Protein AF-A0AAW6YNE5-F1 (afdb_monomer)

Organism: NCBI:txid197614

Secondary structure (DSSP, 8-state):
-HHHHHHH-TT--EEE--TTHHHHHHHHHTTTSS-EEE-TTHHHHHHHHHHT-SS-PPPSSS--TT-TT-TT------HHHHHH-----TT-

Structure (mmCIF, N/CA/C/O backbone):
data_AF-A0AAW6YNE5-F1
#
_entry.id   AF-A0AAW6YNE5-F1
#
loop_
_atom_site.group_PDB
_atom_site.id
_atom_site.type_symbol
_atom_site.label_atom_id
_atom_site.label_alt_id
_atom_site.label_comp_id
_atom_site.label_asym_id
_atom_site.label_entity_id
_atom_site.label_seq_id
_atom_site.pdbx_PDB_ins_code
_atom_site.Cartn_x
_atom_site.Cartn_y
_atom_site.Cartn_z
_atom_site.occupancy
_atom_site.B_iso_or_equiv
_atom_site.auth_seq_id
_atom_site.auth_comp_id
_atom_site.auth_asym_id
_atom_site.auth_atom_id
_atom_site.pdbx_PDB_model_num
ATOM 1 N N . ILE A 1 1 ? -0.547 7.213 11.445 1.00 92.44 1 ILE A N 1
ATOM 2 C CA . ILE A 1 1 ? -1.178 6.322 10.437 1.00 92.44 1 ILE A CA 1
ATOM 3 C C . ILE A 1 1 ? -2.477 5.709 10.963 1.00 92.44 1 ILE A C 1
ATOM 5 O O . ILE A 1 1 ? -3.521 6.024 10.415 1.00 92.44 1 ILE A O 1
ATOM 9 N N . GLU A 1 2 ? -2.474 4.931 12.051 1.00 96.31 2 GLU A N 1
ATOM 10 C CA . GLU A 1 2 ? -3.699 4.274 12.565 1.00 96.31 2 GLU A CA 1
ATOM 11 C C . GLU A 1 2 ? -4.876 5.216 12.838 1.00 96.31 2 GLU A C 1
ATOM 13 O O . GLU A 1 2 ? -6.005 4.917 12.466 1.00 96.31 2 GLU A O 1
ATOM 18 N N . ALA A 1 3 ? -4.622 6.379 13.447 1.00 95.81 3 ALA A N 1
ATOM 19 C CA . ALA A 1 3 ? -5.663 7.377 13.686 1.00 95.81 3 ALA A CA 1
ATOM 20 C C . ALA A 1 3 ? -6.307 7.880 12.380 1.00 95.81 3 ALA A C 1
ATOM 22 O O . ALA A 1 3 ? -7.518 8.068 12.339 1.00 95.81 3 ALA A O 1
ATOM 23 N N . ALA A 1 4 ? -5.517 8.049 11.313 1.00 95.19 4 ALA A N 1
ATOM 24 C CA . ALA A 1 4 ? -6.031 8.439 10.002 1.00 95.19 4 ALA A CA 1
ATOM 25 C C . ALA A 1 4 ? -6.898 7.321 9.404 1.00 95.19 4 ALA A C 1
ATOM 27 O O . ALA A 1 4 ? -8.024 7.579 8.994 1.00 95.19 4 ALA A O 1
ATOM 28 N N . ILE A 1 5 ? -6.440 6.063 9.475 1.00 96.38 5 ILE A N 1
ATOM 29 C CA . ILE A 1 5 ? -7.237 4.898 9.052 1.00 96.38 5 ILE A CA 1
ATOM 30 C C . ILE A 1 5 ? -8.576 4.870 9.802 1.00 96.38 5 ILE A C 1
ATOM 32 O O . ILE A 1 5 ? -9.635 4.753 9.198 1.00 96.38 5 ILE A O 1
ATOM 36 N N . LEU A 1 6 ? -8.566 5.036 11.124 1.00 96.69 6 LEU A N 1
ATOM 37 C CA . LEU A 1 6 ? -9.786 5.003 11.934 1.00 96.69 6 LEU A CA 1
ATOM 38 C C . LEU A 1 6 ? -10.786 6.117 11.591 1.00 96.69 6 LEU A C 1
ATOM 40 O O . LEU A 1 6 ? -11.989 5.900 11.739 1.00 96.69 6 LEU A O 1
ATOM 44 N N . ASN A 1 7 ? -10.315 7.269 11.117 1.00 95.88 7 ASN A N 1
ATOM 45 C CA . ASN A 1 7 ? -11.184 8.364 10.693 1.00 95.88 7 ASN A CA 1
ATOM 46 C C . ASN A 1 7 ? -11.798 8.117 9.306 1.00 95.88 7 ASN A C 1
ATOM 48 O O . ASN A 1 7 ? -12.964 8.451 9.104 1.00 95.88 7 ASN A O 1
ATOM 52 N N . GLU A 1 8 ? -11.057 7.469 8.401 1.00 94.69 8 GLU A N 1
ATOM 53 C CA . GLU A 1 8 ? -11.394 7.409 6.969 1.00 94.69 8 GLU A CA 1
ATOM 54 C C . GLU A 1 8 ? -11.874 6.027 6.474 1.00 94.69 8 GLU A C 1
ATOM 56 O O . GLU A 1 8 ? -12.486 5.929 5.417 1.00 94.69 8 GLU A O 1
ATOM 61 N N . HIS A 1 9 ? -11.670 4.937 7.226 1.00 93.88 9 HIS A N 1
ATOM 62 C CA . HIS A 1 9 ? -11.935 3.559 6.758 1.00 93.88 9 HIS A CA 1
ATOM 63 C C . HIS A 1 9 ? -13.408 3.199 6.497 1.00 93.88 9 HIS A C 1
ATOM 65 O O . HIS A 1 9 ? -13.684 2.093 6.033 1.00 93.88 9 HIS A O 1
ATOM 71 N N . LYS A 1 10 ? -14.378 4.043 6.866 1.00 93.06 10 LYS A N 1
ATOM 72 C CA . LYS A 1 10 ? -15.795 3.643 6.877 1.00 93.06 10 LYS A CA 1
ATOM 73 C C . LYS A 1 10 ? -16.276 3.262 5.475 1.00 93.06 10 LYS A C 1
ATOM 75 O O . LYS A 1 10 ? -16.400 4.120 4.607 1.00 93.06 10 LYS A O 1
ATOM 80 N N . GLY A 1 11 ? -16.613 1.984 5.290 1.00 92.19 11 GLY A N 1
ATOM 81 C CA . GLY A 1 11 ? -17.058 1.439 4.004 1.00 92.19 11 GLY A CA 1
ATOM 82 C C . GLY A 1 11 ? -15.930 1.176 3.000 1.00 92.19 11 GLY A C 1
ATOM 83 O O . GLY A 1 11 ? -16.223 0.877 1.844 1.00 92.19 11 GLY A O 1
ATOM 84 N N . ALA A 1 12 ? -14.668 1.273 3.422 1.00 93.44 12 ALA A N 1
ATOM 85 C CA . ALA A 1 12 ? -13.498 1.025 2.593 1.00 93.44 12 ALA A CA 1
ATOM 86 C C . ALA A 1 12 ? -12.805 -0.292 2.969 1.00 93.44 12 ALA A C 1
ATOM 88 O O . ALA A 1 12 ? -12.743 -0.686 4.134 1.00 93.44 12 ALA A O 1
ATOM 89 N N . LEU A 1 13 ? -12.222 -0.944 1.964 1.00 96.19 13 LEU A N 1
ATOM 90 C CA . LEU A 1 13 ? -11.200 -1.965 2.160 1.00 96.19 13 LEU A CA 1
ATOM 91 C C . LEU A 1 13 ? -9.856 -1.265 2.377 1.00 96.19 13 LEU A C 1
ATOM 93 O O . LEU A 1 13 ? -9.416 -0.510 1.512 1.00 96.19 13 LEU A O 1
ATOM 97 N N . VAL A 1 14 ? -9.187 -1.530 3.498 1.00 97.06 14 VAL A N 1
ATOM 98 C CA . VAL A 1 14 ? -7.872 -0.937 3.777 1.00 97.06 14 VAL A CA 1
ATOM 99 C C . VAL A 1 14 ? -6.772 -1.836 3.219 1.00 97.06 14 VAL A C 1
ATOM 101 O O . VAL A 1 14 ? -6.627 -2.985 3.640 1.00 97.06 14 VAL A O 1
ATOM 104 N N . LEU A 1 15 ? -5.976 -1.303 2.295 1.00 97.62 15 LEU A N 1
ATOM 105 C CA . LEU A 1 15 ? -4.801 -1.969 1.732 1.00 97.62 15 LEU A CA 1
ATOM 106 C C . LEU A 1 15 ? -3.528 -1.336 2.304 1.00 97.62 15 LEU A C 1
ATOM 108 O O . LEU A 1 15 ? -3.404 -0.113 2.320 1.00 97.62 15 LEU A O 1
ATOM 112 N N . LEU A 1 16 ? -2.596 -2.156 2.798 1.00 97.38 16 LEU A N 1
ATOM 113 C CA . LEU A 1 16 ? -1.347 -1.689 3.407 1.00 97.38 16 LEU A CA 1
ATOM 114 C C . LEU A 1 16 ? -0.123 -2.164 2.618 1.00 97.38 16 LEU A C 1
ATOM 116 O O . LEU A 1 16 ? 0.042 -3.357 2.364 1.00 97.38 16 LEU A O 1
ATOM 120 N N . MET A 1 17 ? 0.779 -1.226 2.324 1.00 96.62 17 MET A N 1
ATOM 121 C CA . MET A 1 17 ? 2.085 -1.464 1.699 1.00 96.62 17 MET A CA 1
ATOM 122 C C . MET A 1 17 ? 3.167 -0.734 2.507 1.00 96.62 17 MET A C 1
ATOM 124 O O . MET A 1 17 ? 3.774 0.226 2.052 1.00 96.62 17 MET A O 1
ATOM 128 N N . LEU A 1 18 ? 3.350 -1.147 3.768 1.00 96.00 18 LEU A N 1
ATOM 129 C CA . LEU A 1 18 ? 4.163 -0.416 4.754 1.00 96.00 18 LEU A CA 1
ATOM 130 C C . LEU A 1 18 ? 5.122 -1.332 5.535 1.00 96.00 18 LEU A C 1
ATOM 132 O O . LEU A 1 18 ? 5.205 -1.277 6.764 1.00 96.00 18 LEU A O 1
ATOM 136 N N . GLY A 1 19 ? 5.811 -2.232 4.828 1.00 94.00 19 GLY A N 1
ATOM 137 C CA . GLY A 1 19 ? 6.860 -3.082 5.404 1.00 94.00 19 GLY A CA 1
ATOM 138 C C . GLY A 1 19 ? 6.427 -3.827 6.683 1.00 94.00 19 GLY A C 1
ATOM 139 O O . GLY A 1 19 ? 5.285 -4.288 6.769 1.00 94.00 19 GLY A O 1
ATOM 140 N N . PRO A 1 20 ? 7.311 -3.977 7.688 1.00 95.94 20 PRO A N 1
ATOM 141 C CA . PRO A 1 20 ? 6.969 -4.580 8.979 1.00 95.94 20 PRO A CA 1
ATOM 142 C C . PRO A 1 20 ? 5.828 -3.865 9.721 1.00 95.94 20 PRO A C 1
ATOM 144 O O . PRO A 1 20 ? 5.014 -4.520 10.371 1.00 95.94 2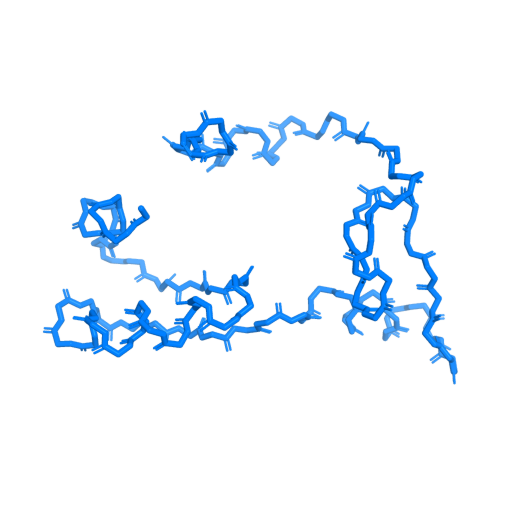0 PRO A O 1
ATOM 147 N N . THR A 1 21 ? 5.729 -2.540 9.588 1.00 96.81 21 THR A N 1
ATOM 148 C CA . THR A 1 21 ? 4.723 -1.711 10.270 1.00 96.81 21 THR A CA 1
ATOM 149 C C . THR A 1 21 ? 3.296 -2.079 9.866 1.00 96.81 21 THR A C 1
ATOM 151 O O . THR A 1 21 ? 2.406 -2.066 10.713 1.00 96.81 21 THR A O 1
ATOM 154 N N . ALA A 1 22 ? 3.072 -2.493 8.612 1.00 97.69 22 ALA A N 1
ATOM 155 C CA . ALA A 1 22 ? 1.756 -2.937 8.144 1.00 97.69 22 ALA A CA 1
ATOM 156 C C . ALA A 1 22 ? 1.157 -4.064 9.009 1.00 97.69 22 ALA A C 1
ATOM 158 O O . ALA A 1 22 ? -0.046 -4.081 9.256 1.00 97.69 22 ALA A O 1
ATOM 159 N N . LYS A 1 23 ? 1.998 -4.970 9.527 1.00 96.88 23 LYS A N 1
ATOM 160 C CA . LYS A 1 23 ? 1.570 -6.147 10.296 1.00 96.88 23 LYS A CA 1
ATOM 161 C C . LYS A 1 23 ? 1.105 -5.735 11.690 1.00 96.88 23 LYS A C 1
ATOM 163 O O . LYS A 1 23 ? 0.106 -6.255 12.176 1.00 96.88 23 LYS A O 1
ATOM 168 N N . VAL A 1 24 ? 1.812 -4.780 12.298 1.00 98.06 24 VAL A N 1
ATOM 169 C CA . VAL A 1 24 ? 1.446 -4.189 13.593 1.00 98.06 24 VAL A CA 1
ATOM 170 C C . VAL A 1 24 ? 0.117 -3.449 13.465 1.00 98.06 24 VAL A C 1
ATOM 172 O O . VAL A 1 24 ? -0.815 -3.774 14.185 1.00 98.06 24 VAL A O 1
ATOM 175 N N . ILE A 1 25 ? -0.022 -2.578 12.459 1.00 97.94 25 ILE A N 1
ATOM 176 C CA . ILE A 1 25 ? -1.270 -1.841 12.199 1.00 97.94 25 ILE A CA 1
ATOM 177 C C . ILE A 1 25 ? -2.447 -2.797 11.967 1.00 97.94 25 ILE A C 1
ATOM 179 O O . ILE A 1 25 ? -3.530 -2.603 12.519 1.00 97.94 25 ILE A O 1
ATOM 183 N N . AL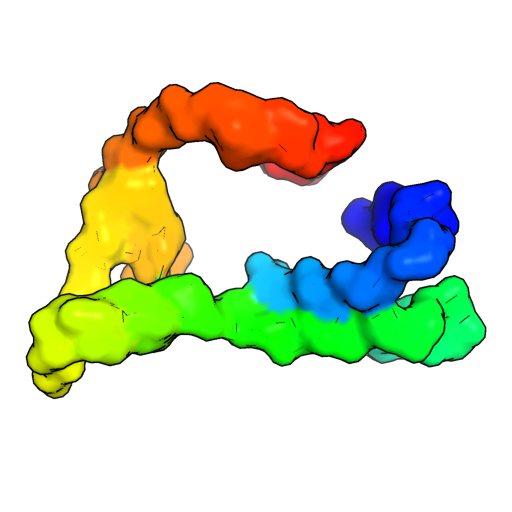A A 1 26 ? -2.259 -3.839 11.149 1.00 96.94 26 ALA A N 1
ATOM 184 C CA . ALA A 1 26 ? -3.318 -4.812 10.888 1.00 96.94 26 ALA A CA 1
ATOM 185 C C . ALA A 1 26 ? -3.749 -5.525 12.181 1.00 96.94 26 ALA A C 1
ATOM 187 O O . ALA A 1 26 ? 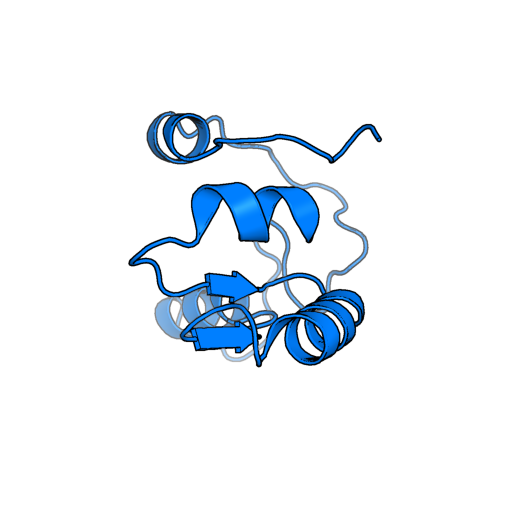-4.944 -5.693 12.424 1.00 96.94 26 ALA A O 1
ATOM 188 N N . TYR A 1 27 ? -2.786 -5.892 13.031 1.00 97.19 27 TYR A N 1
ATOM 189 C CA . TYR A 1 27 ? -3.049 -6.508 14.329 1.00 97.19 27 TYR A CA 1
ATOM 190 C C . TYR A 1 27 ? -3.688 -5.550 15.344 1.00 97.19 27 TYR A C 1
ATOM 192 O O . TYR A 1 27 ? -4.536 -5.975 16.121 1.00 97.19 27 TYR A O 1
ATOM 200 N N . ASP A 1 28 ? -3.343 -4.268 15.343 1.00 98.12 28 ASP A N 1
ATOM 201 C CA . ASP A 1 28 ? -3.906 -3.305 16.293 1.00 98.12 28 ASP A CA 1
ATOM 202 C C . ASP A 1 28 ? -5.346 -2.912 15.919 1.00 98.12 28 ASP A C 1
ATOM 204 O O . ASP A 1 28 ? -6.168 -2.587 16.785 1.00 98.12 28 ASP A O 1
ATOM 208 N N . LEU A 1 29 ? -5.693 -2.996 14.630 1.00 97.50 29 LEU A N 1
ATOM 209 C CA . LEU A 1 29 ? -6.965 -2.503 14.102 1.00 97.50 29 LEU A CA 1
ATOM 210 C C . LEU A 1 29 ? -7.969 -3.585 13.667 1.00 97.50 29 LEU A C 1
ATOM 212 O O . LEU A 1 29 ? -9.107 -3.224 13.365 1.00 97.50 29 LEU A O 1
ATOM 216 N N . TYR A 1 30 ? -7.634 -4.884 13.678 1.00 94.62 30 TYR A N 1
ATOM 217 C CA . TYR A 1 30 ? -8.504 -5.943 13.114 1.00 94.62 30 TYR A CA 1
ATOM 218 C C . TYR A 1 30 ? -9.918 -6.039 13.716 1.00 94.62 30 TYR A C 1
ATOM 220 O O . TYR A 1 30 ? -10.816 -6.569 13.073 1.00 94.62 30 TYR A O 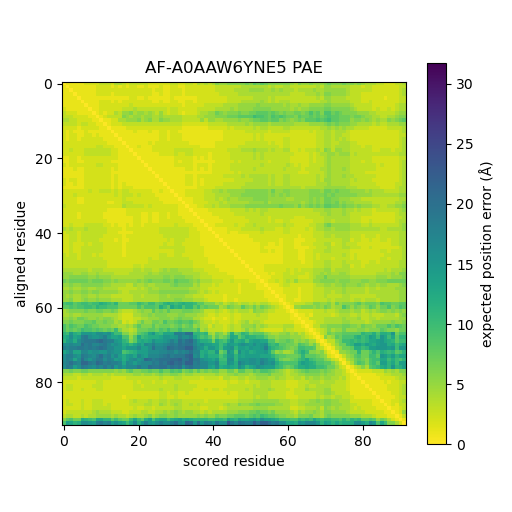1
ATOM 228 N N . GLN A 1 31 ? -10.135 -5.565 14.951 1.00 95.56 31 GLN A N 1
ATOM 229 C CA . GLN A 1 31 ? -11.471 -5.542 15.576 1.00 95.56 31 GLN A CA 1
ATOM 230 C C . GLN A 1 31 ? -12.242 -4.240 15.324 1.00 95.56 31 GLN A C 1
ATOM 232 O O . GLN A 1 31 ? -13.396 -4.117 15.730 1.00 95.56 31 GLN A O 1
ATOM 237 N N . ARG A 1 32 ? -11.588 -3.235 14.740 1.00 96.69 32 ARG A N 1
ATOM 238 C CA . ARG A 1 32 ? -12.100 -1.865 14.610 1.00 96.69 32 ARG A CA 1
ATOM 239 C C . ARG A 1 32 ? -12.3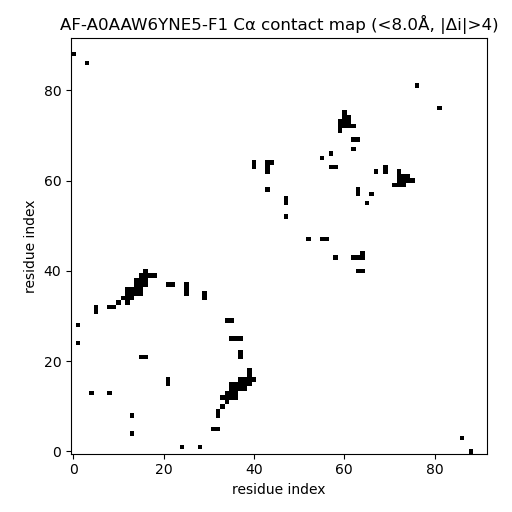17 -1.439 13.165 1.00 96.69 32 ARG A C 1
ATOM 241 O O . ARG A 1 32 ? -12.992 -0.441 12.951 1.00 96.69 32 ARG A O 1
ATOM 248 N N . VAL A 1 33 ? -11.732 -2.162 12.218 1.00 96.38 33 VAL A N 1
ATOM 249 C CA . VAL A 1 33 ? -11.836 -1.934 10.778 1.00 96.38 33 VAL A CA 1
ATOM 250 C C . VAL A 1 33 ? -12.360 -3.214 10.143 1.00 96.38 33 VAL A C 1
ATOM 252 O O . VAL A 1 33 ? -11.885 -4.296 10.481 1.00 96.38 33 VAL A O 1
ATOM 255 N N . ASP A 1 34 ? -13.322 -3.087 9.229 1.00 95.00 34 ASP A N 1
ATOM 256 C CA . ASP A 1 34 ? -14.028 -4.233 8.643 1.00 95.00 34 ASP A CA 1
ATOM 257 C C . ASP A 1 34 ? -13.078 -5.219 7.947 1.00 95.00 34 ASP A C 1
ATOM 259 O O . ASP A 1 34 ? -13.199 -6.434 8.109 1.00 95.00 34 ASP A O 1
ATOM 263 N N . GLN A 1 35 ? -12.121 -4.700 7.173 1.00 96.06 35 GLN A N 1
ATOM 264 C CA . GLN A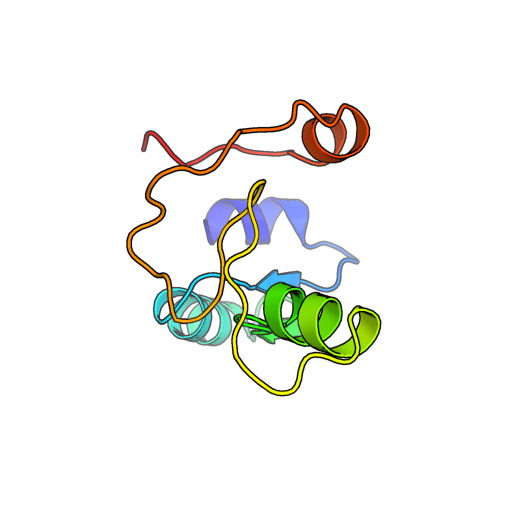 1 35 ? -11.131 -5.517 6.485 1.00 96.06 35 GLN A CA 1
ATOM 265 C C . GLN A 1 35 ? -9.840 -4.735 6.233 1.00 96.06 35 GLN A C 1
ATOM 267 O O . GLN A 1 35 ? -9.858 -3.628 5.692 1.00 96.06 35 GLN A O 1
ATOM 272 N N . ILE A 1 36 ? -8.715 -5.353 6.595 1.00 97.31 36 ILE A N 1
ATOM 273 C CA . ILE A 1 36 ? -7.366 -4.864 6.313 1.00 97.31 36 ILE A CA 1
ATOM 274 C C . ILE A 1 36 ? -6.605 -5.975 5.593 1.00 97.31 36 ILE A C 1
ATOM 276 O O . ILE A 1 36 ? -6.591 -7.116 6.061 1.00 97.31 36 ILE A O 1
ATOM 280 N N . ILE A 1 37 ? -5.968 -5.648 4.470 1.00 97.38 37 ILE A N 1
ATOM 281 C CA . ILE A 1 37 ? -5.104 -6.566 3.725 1.00 97.38 37 ILE A CA 1
ATOM 282 C C . ILE A 1 37 ? -3.724 -5.930 3.576 1.00 97.38 37 ILE A C 1
ATOM 284 O O . ILE A 1 37 ? -3.561 -4.874 2.972 1.00 97.38 37 ILE A O 1
ATOM 288 N N . ASP A 1 38 ? -2.717 -6.599 4.121 1.00 97.12 38 ASP A N 1
ATOM 289 C CA . ASP A 1 38 ? -1.312 -6.272 3.901 1.00 97.12 38 ASP A CA 1
ATOM 290 C C . ASP A 1 38 ? -0.851 -6.893 2.576 1.00 97.12 38 ASP A C 1
ATOM 292 O O . ASP A 1 38 ? -0.761 -8.116 2.459 1.00 97.12 38 ASP A O 1
ATOM 296 N N . LEU A 1 39 ? -0.618 -6.050 1.567 1.00 96.62 39 LEU A N 1
ATOM 297 C CA . LEU A 1 39 ? -0.266 -6.460 0.202 1.00 96.62 39 LEU A CA 1
ATOM 298 C C . LEU A 1 39 ? 1.228 -6.322 -0.108 1.00 96.62 39 LEU A C 1
ATOM 300 O O . LEU A 1 39 ? 1.682 -6.813 -1.142 1.00 96.62 39 LEU A O 1
ATOM 304 N N . GLY A 1 40 ? 2.004 -5.689 0.776 1.00 94.94 40 GLY A N 1
ATOM 305 C CA . GLY A 1 40 ? 3.448 -5.533 0.607 1.00 94.94 40 GLY A CA 1
ATOM 306 C C . GLY A 1 40 ? 3.832 -4.978 -0.770 1.00 94.94 40 GLY A C 1
ATOM 307 O O . GLY A 1 40 ? 3.361 -3.923 -1.177 1.00 94.94 40 GLY A O 1
ATOM 308 N N . HIS A 1 41 ? 4.693 -5.700 -1.486 1.00 96.44 41 HIS A N 1
ATOM 309 C CA . HIS A 1 41 ? 5.270 -5.282 -2.768 1.00 96.44 41 HIS A CA 1
ATOM 310 C C . HIS A 1 41 ? 4.464 -5.707 -4.012 1.00 96.44 41 HIS A C 1
ATOM 312 O O . HIS A 1 41 ? 5.047 -5.943 -5.071 1.00 96.44 41 HIS A O 1
ATOM 318 N N . ILE A 1 42 ? 3.137 -5.831 -3.911 1.00 96.75 42 ILE A N 1
ATOM 319 C CA . ILE A 1 42 ? 2.307 -6.314 -5.028 1.00 96.75 42 ILE A CA 1
ATOM 320 C C . ILE A 1 42 ? 2.487 -5.500 -6.323 1.00 96.75 42 ILE A C 1
ATOM 322 O O . ILE A 1 42 ? 2.437 -6.078 -7.404 1.00 96.75 42 ILE A O 1
ATOM 326 N N . ASP A 1 43 ? 2.744 -4.190 -6.221 1.00 95.38 43 ASP A N 1
ATOM 327 C CA . ASP A 1 43 ? 2.946 -3.310 -7.380 1.00 95.38 43 ASP A CA 1
ATOM 328 C C . ASP A 1 43 ? 4.188 -3.705 -8.197 1.00 95.38 43 ASP A C 1
ATOM 330 O O . ASP A 1 43 ? 4.084 -3.909 -9.402 1.00 95.38 43 ASP A O 1
ATOM 334 N N . SER A 1 44 ? 5.343 -3.922 -7.553 1.00 95.00 44 SER A N 1
ATOM 335 C CA . SER A 1 44 ? 6.563 -4.335 -8.265 1.00 95.00 44 SER A CA 1
ATOM 336 C C . SER A 1 44 ? 6.404 -5.694 -8.955 1.00 95.00 44 SER A C 1
ATOM 338 O O . SER A 1 44 ? 6.835 -5.857 -10.093 1.00 95.00 44 SER A O 1
ATOM 340 N N . GLU A 1 45 ? 5.751 -6.657 -8.296 1.00 96.31 45 GLU A N 1
ATOM 341 C CA . GLU A 1 45 ? 5.475 -7.978 -8.881 1.00 96.31 45 GLU A CA 1
ATOM 342 C C . GLU A 1 45 ? 4.507 -7.885 -10.070 1.00 96.31 45 GLU A C 1
ATOM 344 O O . GLU A 1 45 ? 4.684 -8.570 -11.080 1.00 96.31 45 GLU A O 1
ATOM 349 N N . TYR A 1 46 ? 3.497 -7.013 -9.982 1.00 96.56 46 TYR A N 1
ATOM 350 C CA . TYR A 1 46 ? 2.552 -6.789 -11.072 1.00 96.56 46 TYR A CA 1
ATOM 351 C C . TYR A 1 46 ? 3.222 -6.139 -12.290 1.00 96.56 46 TYR A C 1
ATOM 353 O O . TYR A 1 46 ? 3.001 -6.582 -13.418 1.00 96.56 46 TYR A O 1
ATOM 361 N N . GLU A 1 47 ? 4.098 -5.157 -12.076 1.00 96.31 47 GLU A N 1
ATOM 362 C CA . GLU A 1 47 ? 4.885 -4.535 -13.147 1.00 96.31 47 GLU A CA 1
ATOM 363 C C . GLU A 1 47 ? 5.803 -5.556 -13.834 1.00 96.31 47 GLU A C 1
ATOM 365 O O . GLU A 1 47 ? 5.801 -5.679 -15.061 1.00 96.31 47 GLU A O 1
ATOM 370 N N . TRP A 1 48 ? 6.530 -6.374 -13.064 1.00 97.06 48 TRP A N 1
ATOM 371 C CA . TRP A 1 48 ? 7.365 -7.440 -13.628 1.00 97.06 48 TRP A CA 1
ATOM 372 C C . TRP A 1 48 ? 6.557 -8.474 -14.413 1.00 97.06 48 TRP A C 1
ATOM 374 O O . TRP A 1 48 ? 7.006 -8.919 -15.474 1.00 97.06 48 TRP A O 1
ATOM 384 N N . PHE A 1 49 ? 5.355 -8.817 -13.945 1.00 97.44 49 PHE A N 1
ATOM 385 C CA . PHE A 1 49 ? 4.438 -9.684 -14.679 1.00 97.44 49 PHE A CA 1
ATOM 386 C C . PHE A 1 49 ? 4.038 -9.080 -16.033 1.00 97.44 49 PHE A C 1
ATOM 388 O O . PHE A 1 49 ? 4.148 -9.762 -17.054 1.00 97.44 49 PHE A O 1
ATOM 395 N N . LEU A 1 50 ? 3.625 -7.807 -16.066 1.00 97.38 50 LEU A N 1
ATOM 396 C CA . LEU A 1 50 ? 3.248 -7.117 -17.307 1.00 97.38 50 LEU A CA 1
ATOM 397 C C . LEU A 1 50 ? 4.418 -7.001 -18.292 1.00 97.38 50 LEU A C 1
ATOM 399 O O . LEU A 1 50 ? 4.221 -7.119 -19.503 1.00 97.38 50 LEU A O 1
ATOM 403 N N . MET A 1 51 ? 5.635 -6.809 -17.781 1.00 96.50 51 MET A N 1
ATOM 404 C CA . MET A 1 51 ? 6.860 -6.762 -18.583 1.00 96.50 51 MET A CA 1
ATOM 405 C C . MET A 1 51 ? 7.282 -8.134 -19.131 1.00 96.50 51 MET A C 1
ATOM 407 O O . MET A 1 51 ? 8.123 -8.194 -20.028 1.00 96.50 51 MET A O 1
ATOM 411 N N . GLY A 1 52 ? 6.746 -9.233 -18.588 1.00 97.12 52 GLY A N 1
ATOM 412 C CA . GLY A 1 52 ? 7.264 -10.578 -18.842 1.00 97.12 52 GLY A CA 1
ATOM 413 C C . GLY A 1 52 ? 8.704 -10.745 -18.350 1.00 97.12 52 GLY A C 1
ATOM 414 O O . GLY A 1 52 ? 9.490 -11.449 -18.984 1.00 97.12 52 GLY A O 1
ATOM 415 N N . ALA A 1 53 ? 9.067 -10.050 -17.268 1.00 96.88 53 ALA A N 1
ATOM 416 C CA . ALA A 1 53 ? 10.421 -10.054 -16.739 1.00 96.88 53 ALA A CA 1
ATOM 417 C C . ALA A 1 53 ? 10.786 -11.436 -16.171 1.00 96.88 53 ALA A C 1
ATOM 419 O O . ALA A 1 53 ? 10.000 -12.072 -15.471 1.00 96.88 53 ALA A O 1
ATOM 420 N N . ASP A 1 54 ? 12.004 -11.890 -16.453 1.00 95.94 54 ASP A N 1
ATOM 421 C CA . ASP A 1 54 ? 12.577 -13.131 -15.917 1.00 95.94 54 ASP A CA 1
ATOM 422 C C . ASP A 1 54 ? 13.514 -12.887 -14.717 1.00 95.94 54 ASP A C 1
ATOM 424 O O . ASP A 1 54 ? 14.020 -13.830 -14.104 1.00 95.94 54 ASP A O 1
ATOM 428 N N . HIS A 1 55 ? 13.723 -11.621 -14.353 1.00 93.62 55 HIS A N 1
ATOM 429 C CA . HIS A 1 55 ? 14.487 -11.171 -13.194 1.00 93.62 55 HIS A CA 1
ATOM 430 C C . HIS A 1 55 ? 13.905 -9.864 -12.633 1.00 93.62 55 HIS A C 1
ATOM 432 O O . HIS A 1 55 ? 13.102 -9.196 -13.279 1.00 93.62 55 HIS A O 1
ATOM 438 N N . LYS A 1 56 ? 14.322 -9.485 -11.418 1.00 93.94 56 LYS A N 1
ATOM 439 C CA . LYS A 1 56 ? 13.858 -8.266 -10.739 1.00 93.94 56 LYS A CA 1
ATOM 440 C C . LYS A 1 56 ? 14.477 -7.028 -11.390 1.00 93.94 56 LYS A C 1
ATOM 442 O O . LYS A 1 56 ? 15.639 -6.718 -11.142 1.00 93.94 56 LYS A O 1
ATOM 447 N N . VAL A 1 57 ? 13.717 -6.349 -12.246 1.00 92.81 57 VAL A N 1
ATOM 448 C CA . VAL A 1 57 ? 14.146 -5.128 -12.948 1.00 92.81 57 VAL A CA 1
ATOM 449 C C . VAL A 1 57 ? 13.845 -3.902 -12.087 1.00 92.81 57 VAL A C 1
ATOM 451 O O . VAL A 1 57 ? 12.730 -3.761 -11.593 1.00 92.81 57 VAL A O 1
ATOM 454 N N . LYS A 1 58 ? 14.811 -2.991 -11.925 1.00 91.25 58 LYS A N 1
ATOM 455 C CA . LYS A 1 58 ? 14.583 -1.718 -11.226 1.00 91.25 58 LYS A CA 1
ATOM 456 C C . LYS A 1 58 ? 13.603 -0.834 -12.005 1.00 91.25 58 LYS A C 1
ATOM 458 O O . LYS A 1 58 ? 13.838 -0.560 -13.182 1.00 91.25 58 LYS A O 1
ATOM 463 N N . LEU A 1 59 ? 12.547 -0.366 -11.345 1.00 89.19 59 LEU A N 1
ATOM 464 C CA . LEU A 1 59 ? 11.568 0.558 -11.914 1.00 89.19 59 LEU A CA 1
ATOM 465 C C . LEU A 1 59 ? 12.059 2.009 -11.730 1.00 89.19 59 LEU A C 1
ATOM 467 O O . LEU A 1 59 ? 12.590 2.338 -10.669 1.00 89.19 59 LEU A O 1
ATOM 471 N N . PRO A 1 60 ? 11.925 2.882 -12.745 1.00 81.94 60 PRO A N 1
ATOM 472 C CA . PRO A 1 60 ? 12.544 4.211 -12.723 1.00 81.94 60 PRO A CA 1
ATOM 473 C C . PRO A 1 60 ? 11.760 5.273 -11.936 1.00 81.94 60 PRO A C 1
ATOM 475 O O . PRO A 1 60 ? 12.368 6.184 -11.386 1.00 81.94 60 PRO A O 1
ATOM 478 N N . ALA A 1 61 ? 10.429 5.178 -11.885 1.00 83.25 61 ALA A N 1
ATOM 479 C CA . ALA A 1 61 ? 9.563 6.264 -11.403 1.00 83.25 61 ALA A CA 1
ATOM 480 C C . ALA A 1 61 ? 8.885 5.983 -10.050 1.00 83.25 61 ALA A C 1
ATOM 482 O O . ALA A 1 61 ? 8.017 6.738 -9.620 1.00 83.25 61 ALA A O 1
ATOM 483 N N . LYS A 1 62 ? 9.233 4.867 -9.397 1.00 85.31 62 LYS A N 1
ATOM 484 C CA . LYS A 1 62 ? 8.623 4.429 -8.135 1.00 85.31 62 LYS A CA 1
ATOM 485 C C . LYS A 1 62 ? 9.540 3.477 -7.363 1.00 85.31 62 LYS A C 1
ATOM 487 O O . LYS A 1 62 ? 10.502 2.943 -7.921 1.00 85.31 62 LYS A O 1
ATOM 492 N N . HIS A 1 63 ? 9.205 3.227 -6.095 1.00 87.69 63 HIS A N 1
ATOM 493 C CA . HIS A 1 63 ? 9.843 2.184 -5.292 1.00 87.69 63 HIS A CA 1
ATOM 494 C C . HIS A 1 63 ? 9.818 0.836 -6.028 1.00 87.69 63 HIS A C 1
ATOM 496 O O . HIS A 1 63 ? 8.828 0.475 -6.666 1.00 87.69 63 HIS A O 1
ATOM 502 N N . THR A 1 64 ? 10.907 0.076 -5.918 1.00 88.62 64 THR A N 1
ATOM 503 C CA . THR A 1 64 ? 10.984 -1.281 -6.462 1.00 88.62 64 THR A CA 1
ATOM 504 C C . THR A 1 64 ? 11.374 -2.261 -5.372 1.00 88.62 64 THR A C 1
ATOM 506 O O . THR A 1 64 ? 12.407 -2.091 -4.722 1.00 88.62 64 THR A O 1
ATOM 509 N N . ALA A 1 65 ? 10.606 -3.340 -5.245 1.00 86.88 65 ALA A N 1
ATOM 510 C CA . ALA A 1 65 ? 10.928 -4.438 -4.348 1.00 86.88 65 ALA A CA 1
ATOM 511 C C . ALA A 1 65 ? 12.369 -4.942 -4.549 1.00 86.88 65 ALA A C 1
ATOM 513 O O . ALA A 1 65 ? 12.829 -5.121 -5.677 1.00 86.88 65 ALA A O 1
ATOM 514 N N . GLU A 1 66 ? 13.071 -5.196 -3.443 1.00 86.94 66 GLU A N 1
ATOM 515 C CA . GLU A 1 66 ? 14.504 -5.555 -3.367 1.00 86.94 66 GLU A CA 1
ATOM 516 C C . GLU A 1 66 ? 15.503 -4.448 -3.727 1.00 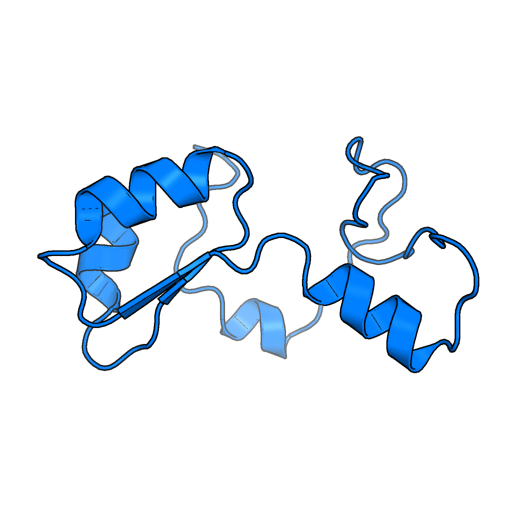86.94 66 GLU A C 1
ATOM 518 O O . GLU A 1 66 ? 16.698 -4.606 -3.477 1.00 86.94 66 GLU A O 1
ATOM 523 N N . TYR A 1 67 ? 15.043 -3.306 -4.233 1.00 85.75 67 TYR A N 1
ATOM 524 C CA . TYR A 1 67 ? 15.850 -2.100 -4.413 1.00 85.75 67 TYR A CA 1
ATOM 525 C C . TYR A 1 67 ? 15.483 -1.068 -3.340 1.00 85.75 67 TYR A C 1
ATOM 527 O O . TYR A 1 67 ? 15.170 0.081 -3.629 1.00 85.75 67 TYR A O 1
ATOM 535 N N . ASN A 1 68 ? 15.559 -1.490 -2.076 1.00 77.31 68 ASN A N 1
ATOM 536 C CA . ASN A 1 68 ? 14.986 -0.789 -0.918 1.00 77.31 68 ASN A CA 1
ATOM 537 C C . ASN A 1 68 ? 15.727 0.489 -0.476 1.00 77.31 68 ASN A C 1
ATOM 539 O O . ASN A 1 68 ? 15.453 1.006 0.602 1.00 77.31 68 ASN A O 1
ATOM 543 N N . TYR A 1 69 ? 16.708 0.954 -1.249 1.00 76.00 69 TYR A N 1
ATOM 544 C CA . TYR A 1 69 ? 17.446 2.186 -0.956 1.00 76.00 69 TYR A CA 1
ATOM 545 C C . TYR A 1 69 ? 16.876 3.408 -1.692 1.00 76.00 69 TYR A C 1
ATOM 547 O O . TYR A 1 69 ? 17.401 4.499 -1.508 1.00 76.00 69 TYR A O 1
ATOM 555 N N . ASP A 1 70 ? 15.838 3.225 -2.524 1.00 69.75 70 ASP A N 1
ATOM 556 C CA . ASP A 1 70 ? 15.103 4.291 -3.231 1.00 69.75 70 ASP A CA 1
ATOM 557 C C . ASP A 1 70 ? 15.993 5.309 -3.972 1.00 69.75 70 ASP A C 1
ATOM 559 O O . ASP A 1 70 ? 15.647 6.466 -4.191 1.00 69.75 70 ASP A O 1
ATOM 563 N N . GLU A 1 71 ? 17.175 4.872 -4.404 1.00 69.88 71 GLU A N 1
ATOM 564 C CA . GLU A 1 71 ? 18.123 5.722 -5.117 1.00 69.88 71 GLU A CA 1
ATOM 565 C C . GLU A 1 71 ? 17.663 5.948 -6.565 1.00 69.88 71 GLU A C 1
ATOM 567 O O . GLU A 1 71 ? 17.322 4.988 -7.256 1.00 69.88 71 GLU A O 1
ATOM 572 N N . ASN A 1 72 ? 17.775 7.174 -7.084 1.00 63.56 72 ASN A N 1
ATOM 573 C CA . ASN A 1 72 ? 17.484 7.518 -8.487 1.00 63.56 72 ASN A CA 1
ATOM 574 C C . ASN A 1 72 ? 16.036 7.227 -8.934 1.00 63.56 72 ASN A C 1
ATOM 576 O O . ASN A 1 72 ? 15.830 6.717 -10.035 1.00 63.56 72 ASN A O 1
ATOM 580 N N . ILE A 1 73 ? 15.050 7.525 -8.085 1.00 72.44 73 ILE A N 1
ATOM 581 C CA . ILE A 1 73 ? 13.639 7.556 -8.484 1.00 72.44 73 ILE A CA 1
ATOM 582 C C . ILE A 1 73 ? 13.352 8.921 -9.119 1.00 72.44 73 ILE A C 1
ATOM 584 O O . ILE A 1 73 ? 13.541 9.956 -8.481 1.00 72.44 73 ILE A O 1
ATOM 588 N N . GLU A 1 74 ? 12.913 8.934 -10.376 1.00 70.94 74 GLU A N 1
ATOM 589 C CA . GLU A 1 74 ? 12.371 10.145 -10.996 1.00 70.94 74 GLU A CA 1
ATOM 590 C C . GLU A 1 74 ? 10.905 10.283 -10.584 1.00 70.94 74 GLU A C 1
ATOM 592 O O . GLU A 1 74 ? 10.038 9.575 -11.098 1.00 70.94 74 GLU A O 1
ATOM 597 N N . GLU A 1 75 ? 10.619 11.173 -9.631 1.00 66.50 75 GLU A N 1
ATOM 598 C CA . GLU A 1 75 ? 9.240 11.460 -9.240 1.00 66.50 75 GLU A CA 1
ATOM 599 C C . GLU A 1 75 ? 8.447 11.984 -10.442 1.00 66.50 75 GLU A C 1
ATOM 601 O O . GLU A 1 75 ? 8.769 13.010 -11.046 1.00 66.50 75 GLU A O 1
ATOM 606 N N . SER A 1 76 ? 7.380 11.267 -10.782 1.00 68.56 76 SER A N 1
ATOM 607 C CA . SER A 1 76 ? 6.411 11.698 -11.780 1.00 68.56 76 SER A CA 1
ATOM 608 C C . SER A 1 76 ? 5.244 12.384 -11.066 1.00 68.56 76 SER A C 1
ATOM 610 O O . SER A 1 76 ? 4.637 11.803 -10.167 1.00 68.56 76 SER A O 1
ATOM 612 N N . ALA A 1 77 ? 4.909 13.611 -11.471 1.00 72.25 77 ALA A N 1
ATOM 613 C CA . ALA A 1 77 ? 3.747 14.332 -10.957 1.00 72.25 77 ALA A CA 1
ATOM 614 C C . ALA A 1 77 ? 2.459 13.832 -11.637 1.00 72.25 77 ALA A C 1
ATOM 616 O O . ALA A 1 77 ? 1.958 14.453 -12.578 1.00 72.25 77 ALA A O 1
ATOM 617 N N . ASP A 1 78 ? 1.943 12.696 -11.173 1.00 87.25 78 ASP A N 1
ATOM 618 C CA . ASP A 1 78 ? 0.642 12.172 -11.589 1.00 87.25 78 ASP A CA 1
ATOM 619 C C . ASP A 1 78 ? -0.480 12.893 -10.821 1.00 87.25 78 ASP A C 1
ATOM 621 O O . ASP A 1 78 ? -0.601 12.789 -9.600 1.00 87.25 78 ASP A O 1
ATOM 625 N N . ALA A 1 79 ? -1.289 13.672 -11.540 1.00 91.56 79 ALA A N 1
ATOM 626 C CA . ALA A 1 79 ? -2.347 14.480 -10.942 1.00 91.56 79 ALA A CA 1
ATOM 627 C C . ALA A 1 79 ? -3.498 13.645 -10.355 1.00 91.56 79 ALA A C 1
ATOM 629 O O . ALA A 1 79 ? -4.160 14.120 -9.432 1.00 91.56 79 ALA A O 1
ATOM 630 N N . GLU A 1 80 ? -3.746 12.444 -10.885 1.00 94.75 80 GLU A N 1
ATOM 631 C CA . GLU A 1 80 ? -4.773 11.537 -10.367 1.00 94.75 80 GLU A CA 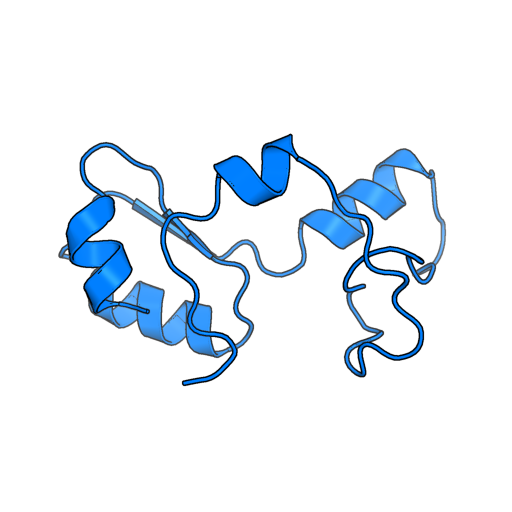1
ATOM 632 C C . GLU A 1 80 ? -4.320 10.974 -9.020 1.00 94.75 80 GLU A C 1
ATOM 634 O O . GLU A 1 80 ? -5.013 11.168 -8.024 1.00 94.75 80 GLU A O 1
ATOM 639 N N . TYR A 1 81 ? -3.094 10.442 -8.953 1.00 91.38 81 TYR A N 1
ATOM 640 C CA . TYR A 1 81 ? -2.487 9.989 -7.696 1.00 91.38 81 TYR A CA 1
ATOM 641 C C . TYR A 1 81 ? -2.472 11.089 -6.623 1.00 91.38 81 TYR A C 1
ATOM 643 O O . TYR A 1 81 ? -2.884 10.867 -5.486 1.00 91.38 81 TYR A O 1
ATOM 651 N N . LEU A 1 82 ? -2.050 12.309 -6.976 1.00 92.69 82 LEU A N 1
ATOM 652 C CA . LEU A 1 82 ? -2.004 13.426 -6.024 1.00 92.69 82 LEU A CA 1
ATOM 653 C C .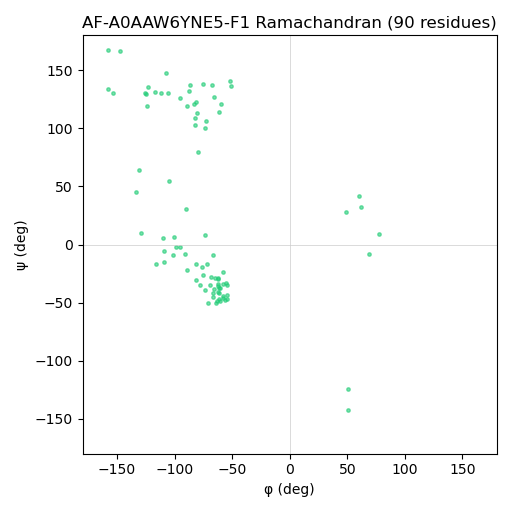 LEU A 1 82 ? -3.392 13.807 -5.483 1.00 92.69 82 LEU A C 1
ATOM 655 O O . LEU A 1 82 ? -3.491 14.279 -4.351 1.00 92.69 82 LEU A O 1
ATOM 659 N N . ALA A 1 83 ? -4.458 13.610 -6.263 1.00 95.50 83 ALA A N 1
ATOM 660 C CA . ALA A 1 83 ? -5.828 13.865 -5.824 1.00 95.50 83 ALA A CA 1
ATOM 661 C C . ALA A 1 83 ? -6.375 12.774 -4.882 1.00 95.50 83 ALA A C 1
ATOM 663 O O . ALA A 1 83 ? -7.329 13.032 -4.147 1.00 95.50 83 ALA A O 1
ATOM 664 N N . GLU A 1 84 ? -5.777 11.580 -4.881 1.00 94.44 84 GLU A N 1
ATOM 665 C CA . GLU A 1 84 ? -6.129 10.469 -3.987 1.00 94.44 84 GLU A CA 1
ATOM 666 C C . GLU A 1 84 ? -5.484 10.599 -2.593 1.00 94.44 84 GLU A C 1
ATOM 668 O O . GLU A 1 84 ? -5.939 9.964 -1.635 1.00 94.44 84 GLU A O 1
ATOM 673 N N . ILE A 1 85 ? -4.456 11.444 -2.436 1.00 94.12 85 ILE A N 1
ATOM 674 C CA . ILE A 1 85 ? -3.794 11.683 -1.147 1.00 94.12 85 ILE A CA 1
ATOM 675 C C . ILE A 1 85 ? -4.705 12.514 -0.235 1.00 94.12 85 ILE A C 1
ATOM 677 O O . ILE A 1 85 ? -4.843 13.728 -0.376 1.00 94.12 85 ILE A O 1
ATOM 681 N N . ILE A 1 86 ? -5.282 11.857 0.769 1.00 93.88 86 ILE A N 1
ATOM 682 C CA . ILE A 1 86 ? -6.114 12.505 1.798 1.00 93.88 86 ILE A CA 1
ATOM 683 C C . ILE A 1 86 ? -5.308 13.006 3.006 1.00 93.88 86 ILE A C 1
ATOM 685 O O . ILE A 1 86 ? -5.773 13.876 3.743 1.00 93.88 86 ILE A O 1
ATOM 689 N N . PHE A 1 87 ? -4.116 12.447 3.239 1.00 93.62 87 PHE A N 1
ATOM 690 C CA . PHE A 1 87 ? -3.254 12.806 4.364 1.00 93.62 87 PHE A CA 1
ATOM 691 C C . PHE A 1 87 ? -1.790 12.441 4.080 1.00 93.62 87 PHE A C 1
ATOM 693 O O . PHE A 1 87 ? -1.518 11.321 3.651 1.00 93.62 87 PHE A O 1
ATOM 700 N N . ASP A 1 88 ? -0.858 13.355 4.366 1.00 92.81 88 ASP A N 1
ATOM 701 C CA . ASP A 1 88 ? 0.590 13.146 4.216 1.00 92.81 88 ASP A CA 1
ATOM 702 C C . ASP A 1 88 ? 1.277 13.112 5.594 1.00 92.81 88 ASP A C 1
ATOM 704 O O . ASP A 1 88 ? 1.034 13.959 6.456 1.00 92.81 88 ASP A O 1
ATOM 708 N N . LEU A 1 89 ? 2.099 12.084 5.807 1.00 90.44 89 LEU A N 1
ATOM 709 C CA . LEU A 1 89 ? 2.824 11.783 7.046 1.00 90.44 89 LEU A CA 1
ATOM 710 C C . LEU A 1 89 ? 4.321 11.544 6.807 1.00 90.44 89 LEU A C 1
ATOM 712 O O . LEU A 1 89 ? 5.010 11.068 7.704 1.00 90.44 89 LEU A O 1
ATOM 716 N N . SER A 1 90 ? 4.821 11.823 5.605 1.00 86.62 90 SER A N 1
ATOM 717 C CA . SER A 1 90 ? 6.221 11.574 5.239 1.00 86.62 90 SER A CA 1
ATOM 718 C C . SER A 1 90 ? 7.219 12.425 6.039 1.00 86.62 90 SER A C 1
ATOM 720 O O . SER A 1 90 ? 8.325 11.969 6.313 1.00 86.62 90 SER A O 1
ATOM 722 N N . GLU A 1 91 ? 6.803 13.615 6.480 1.00 77.50 91 GLU A N 1
ATOM 723 C CA . GLU A 1 91 ? 7.632 14.601 7.195 1.00 77.50 91 GLU A CA 1
ATOM 724 C C . GLU A 1 91 ? 7.434 14.605 8.730 1.00 77.50 91 GLU A C 1
ATOM 726 O O . GLU A 1 91 ? 7.924 15.506 9.417 1.00 77.50 91 GLU A O 1
ATOM 731 N N . SER A 1 92 ? 6.664 13.656 9.287 1.00 63.78 92 SER A N 1
ATOM 732 C CA . SER A 1 92 ? 6.300 13.633 10.721 1.00 63.78 92 SER A CA 1
ATOM 733 C C . SER A 1 92 ? 7.262 12.863 11.617 1.00 63.78 92 SER A C 1
ATOM 735 O O . SER A 1 92 ? 7.675 11.760 11.198 1.00 63.78 92 SER A O 1
#

Solvent-accessible surface area (backbone atoms only — not comparable to full-atom values): 6063 Å² total; per-residue (Å²): 108,69,70,58,47,74,74,64,43,83,95,46,80,44,76,33,68,48,72,76,58,31,58,55,53,44,68,76,35,60,92,78,43,96,45,73,46,77,55,56,60,51,64,45,55,50,52,36,58,75,68,66,52,93,62,95,71,86,51,56,61,47,84,27,75,93,50,86,77,63,73,82,53,51,83,68,91,50,68,68,65,60,71,69,61,88,77,89,66,90,90,112

Foldseek 3Di:
DLVVCLVPQVVHAAEDQDPPVLVVSCVVCVVRHVHYHDPHQVVQVVVCVVVVHPDRDDDAADDGPPVPVPPRHDHDPDVVVVVPDPDDDPPD

pLDDT: mean 91.17, std 8.79, range [63.56, 98.12]

Mean predicted aligned error: 4.38 Å

Sequence (92 aa):
IEAAILNEHKGALVLLMLGPTAKVIAYDLYQRVDQIIDLGHIDSEYEWFLMGADHKVKLPAKHTAEYNYDENIEESADAEYLAEIIFDLSES

Radius of gyration: 15.14 Å; Cα contacts (8 Å, |Δi|>4): 72; chains: 1; bounding box: 35×28×35 Å

InterPro domains:
  IPR014869 Glycosyltransferase GT-D fold [PF08759] (1-66)

Nearest PDB structures (foldseek):
  4phs-assembly1_A  TM=9.805E-01  e=2.153E-07  Streptococcus parasanguinis FW213
  5v4a-assembly1_B  TM=9.752E-01  e=6.786E-07  Streptococcus sanguinis SK36
  4pfx-assembly1_A  TM=9.837E-01  e=6.786E-07  Streptococcus parasanguinis FW213
  5d0n-assembly1_A  TM=4.006E-01  e=3.518E+00  Zea mays